Protein AF-A0A1Q6VP36-F1 (afdb_monomer_lite)

Radius of gyration: 12.02 Å; chains: 1; bounding box: 29×21×32 Å

Sequence (81 aa):
MVAMEAAVKALAQIRDEATIPVLVAALQNTVTRAEAAAALGAFGPPAIPFLLDVLKKERDENILFHAKGTLAQLGWRPNRM

pLDDT: mean 85.67, std 14.51, range [44.5, 97.19]

Structure (mmCIF, N/CA/C/O backbone):
data_AF-A0A1Q6VP36-F1
#
_entry.id   AF-A0A1Q6VP36-F1
#
loop_
_atom_site.group_PDB
_atom_site.id
_atom_site.type_symbol
_atom_site.label_atom_id
_atom_site.label_alt_id
_atom_site.label_comp_id
_atom_site.label_asym_id
_atom_site.label_entity_id
_atom_site.label_seq_id
_atom_site.pdbx_PDB_ins_code
_atom_site.Cartn_x
_atom_site.Cartn_y
_atom_site.Cartn_z
_atom_site.occupancy
_atom_site.B_iso_or_equiv
_atom_site.auth_seq_id
_atom_site.auth_comp_id
_atom_site.auth_asym_id
_atom_site.auth_atom_id
_atom_site.pdbx_PDB_model_num
ATOM 1 N N . MET A 1 1 ? 12.790 0.852 -19.465 1.00 46.25 1 MET A N 1
ATOM 2 C CA . MET A 1 1 ? 11.894 0.825 -18.291 1.00 46.25 1 MET A CA 1
ATOM 3 C C . MET A 1 1 ? 10.543 1.368 -18.753 1.00 46.25 1 MET A C 1
ATOM 5 O O . MET A 1 1 ? 10.372 2.569 -18.774 1.00 46.25 1 MET A O 1
ATOM 9 N N . VAL A 1 2 ? 9.670 0.518 -19.311 1.00 51.12 2 VAL A N 1
ATOM 10 C CA . VAL A 1 2 ? 8.391 0.961 -19.936 1.00 51.12 2 VAL A CA 1
ATOM 11 C C . VAL A 1 2 ? 7.234 -0.013 -19.660 1.00 51.12 2 VAL A C 1
ATOM 13 O O . VAL A 1 2 ? 6.072 0.369 -19.688 1.00 51.12 2 VAL A O 1
ATOM 16 N N . ALA A 1 3 ? 7.541 -1.277 -19.344 1.00 57.25 3 ALA A N 1
ATOM 17 C CA . ALA A 1 3 ? 6.532 -2.321 -19.174 1.00 57.25 3 ALA A CA 1
ATOM 18 C C . ALA A 1 3 ? 5.705 -2.181 -17.881 1.00 57.25 3 ALA A C 1
ATOM 20 O O . ALA A 1 3 ? 4.497 -2.396 -17.909 1.00 57.25 3 ALA A O 1
ATOM 21 N N . MET A 1 4 ? 6.330 -1.791 -16.763 1.00 57.34 4 MET A N 1
ATOM 22 C CA . MET A 1 4 ? 5.646 -1.728 -15.462 1.00 57.34 4 MET A CA 1
ATOM 23 C C . MET A 1 4 ? 4.662 -0.556 -15.386 1.00 57.34 4 MET A C 1
ATOM 25 O O . MET A 1 4 ? 3.544 -0.716 -14.908 1.00 57.34 4 MET A O 1
ATOM 29 N N . GLU A 1 5 ? 5.043 0.600 -15.934 1.00 58.62 5 GLU A N 1
ATOM 30 C CA . GLU A 1 5 ? 4.183 1.785 -16.002 1.00 58.62 5 GLU A CA 1
ATOM 31 C C . GLU A 1 5 ? 2.940 1.529 -16.869 1.00 58.62 5 GLU A C 1
ATOM 33 O O . GLU A 1 5 ? 1.826 1.888 -16.490 1.00 58.62 5 GLU A O 1
ATOM 38 N N . ALA A 1 6 ? 3.115 0.851 -18.009 1.00 62.53 6 ALA A N 1
ATOM 39 C CA . ALA A 1 6 ? 2.008 0.461 -18.876 1.00 62.53 6 ALA A CA 1
ATOM 40 C C . ALA A 1 6 ? 1.080 -0.562 -18.201 1.00 62.53 6 ALA A C 1
ATOM 42 O O . ALA A 1 6 ? -0.137 -0.414 -18.278 1.00 62.53 6 ALA A O 1
ATOM 43 N N . ALA A 1 7 ? 1.635 -1.555 -17.497 1.00 64.38 7 ALA A N 1
ATOM 44 C CA . ALA A 1 7 ? 0.850 -2.545 -16.759 1.00 64.38 7 ALA A CA 1
ATOM 45 C C . ALA A 1 7 ? 0.034 -1.896 -15.632 1.00 64.38 7 ALA A C 1
ATOM 47 O O . ALA A 1 7 ? -1.159 -2.149 -15.502 1.00 64.38 7 ALA A O 1
ATOM 48 N N . VAL A 1 8 ? 0.647 -0.992 -14.870 1.00 62.62 8 VAL A N 1
ATOM 49 C CA . VAL A 1 8 ? -0.022 -0.232 -13.810 1.00 62.62 8 VAL A CA 1
ATOM 50 C C . VAL A 1 8 ? -1.147 0.650 -14.367 1.00 62.62 8 VAL A C 1
ATOM 52 O O . VAL A 1 8 ? -2.254 0.647 -13.825 1.00 62.62 8 VAL A O 1
ATOM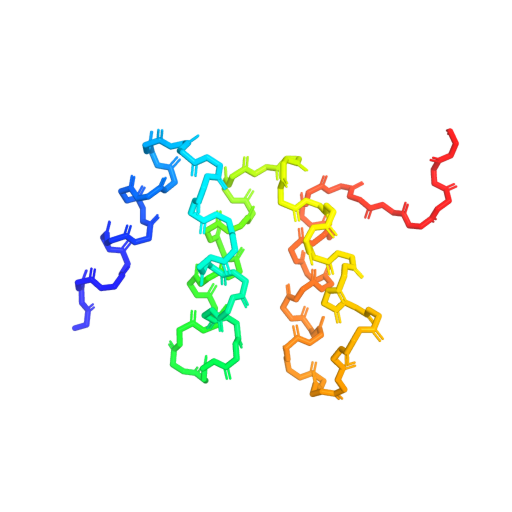 55 N N . LYS A 1 9 ? -0.909 1.356 -15.481 1.00 64.31 9 LYS A N 1
ATOM 56 C CA . LYS A 1 9 ? -1.940 2.164 -16.156 1.00 64.31 9 LYS A CA 1
ATOM 57 C C . LYS A 1 9 ? -3.082 1.305 -16.697 1.00 64.31 9 LYS A C 1
ATOM 59 O O . LYS A 1 9 ? -4.240 1.682 -16.540 1.00 64.31 9 LYS A O 1
ATOM 64 N N . ALA A 1 10 ? -2.773 0.153 -17.288 1.00 67.69 10 ALA A N 1
ATOM 65 C CA . ALA A 1 10 ? -3.777 -0.780 -17.785 1.00 67.69 10 ALA A CA 1
ATOM 66 C C . ALA A 1 10 ? -4.641 -1.338 -16.643 1.00 67.69 10 ALA A C 1
ATOM 68 O O . ALA A 1 10 ? -5.861 -1.3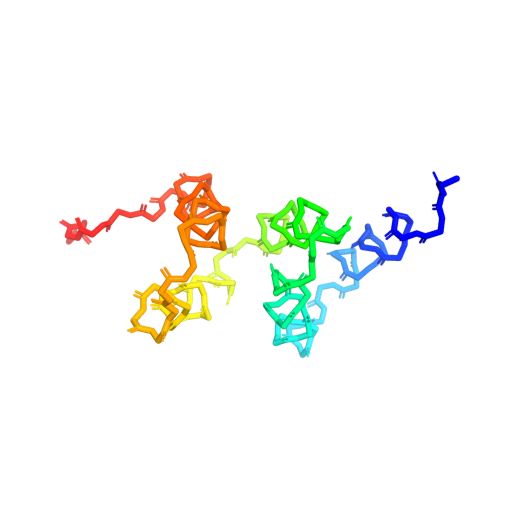42 -16.758 1.00 67.69 10 ALA A O 1
ATOM 69 N N . LEU A 1 11 ? -4.042 -1.722 -15.511 1.00 64.44 11 LEU A N 1
ATOM 70 C CA . LEU A 1 11 ? -4.786 -2.201 -14.338 1.00 64.44 11 LEU A CA 1
ATOM 71 C C . LEU A 1 11 ? -5.719 -1.117 -13.777 1.00 64.44 11 LEU A C 1
ATOM 73 O O . LEU A 1 11 ? -6.889 -1.394 -13.518 1.00 64.44 11 LEU A O 1
ATOM 77 N N . ALA A 1 12 ? -5.249 0.132 -13.683 1.00 61.22 12 ALA A N 1
ATOM 78 C CA . ALA A 1 12 ? -6.085 1.263 -13.274 1.00 61.22 12 ALA A CA 1
ATOM 79 C C . ALA A 1 12 ? -7.247 1.537 -14.251 1.00 61.22 12 ALA A C 1
ATOM 81 O O . ALA A 1 12 ? -8.327 1.937 -13.824 1.00 61.22 12 ALA A O 1
ATOM 82 N N . GLN A 1 13 ? -7.056 1.298 -15.553 1.00 65.44 13 GLN A N 1
ATOM 83 C CA . GLN A 1 13 ? -8.108 1.436 -16.569 1.00 65.44 13 GLN A CA 1
ATOM 84 C C . GLN A 1 13 ? -9.126 0.293 -16.543 1.00 65.44 13 GLN A C 1
ATOM 86 O O . GLN A 1 13 ? -10.305 0.534 -16.793 1.00 65.44 13 GLN A O 1
ATOM 91 N N . ILE A 1 14 ? -8.692 -0.927 -16.215 1.00 68.19 14 ILE A N 1
ATOM 92 C CA . ILE A 1 14 ? -9.578 -2.090 -16.069 1.00 68.19 14 ILE A CA 1
ATOM 93 C C . ILE A 1 14 ? -10.511 -1.907 -14.857 1.00 68.19 14 ILE A C 1
ATOM 95 O O . ILE A 1 14 ? -11.623 -2.428 -14.865 1.00 68.19 14 ILE A O 1
ATOM 99 N N . ARG A 1 15 ? -10.091 -1.125 -13.845 1.00 65.62 15 ARG A N 1
ATOM 100 C CA . ARG A 1 15 ? -10.835 -0.848 -12.596 1.00 65.62 15 ARG A CA 1
ATOM 101 C C . ARG A 1 15 ? -11.325 -2.111 -11.881 1.00 65.62 15 ARG A C 1
ATOM 103 O O . ARG A 1 15 ? -12.299 -2.062 -11.136 1.00 65.62 15 ARG A O 1
ATOM 110 N N . ASP A 1 16 ? -10.636 -3.228 -12.080 1.00 80.56 16 ASP A N 1
ATOM 111 C CA . ASP A 1 16 ? -10.907 -4.447 -11.335 1.00 80.56 16 ASP A CA 1
ATOM 112 C C . ASP A 1 16 ? -10.350 -4.286 -9.919 1.00 80.56 16 ASP A C 1
ATOM 114 O O . ASP A 1 16 ? -9.134 -4.259 -9.701 1.00 80.56 16 ASP A O 1
ATOM 118 N N . GLU A 1 17 ? -11.248 -4.146 -8.947 1.00 78.88 17 GLU A N 1
ATOM 119 C CA . GLU A 1 17 ? -10.901 -4.008 -7.533 1.00 78.88 17 GLU A CA 1
ATOM 120 C C . GLU A 1 17 ? -10.105 -5.214 -7.006 1.00 78.88 17 GLU A C 1
ATOM 122 O O . GLU A 1 17 ? -9.341 -5.066 -6.050 1.00 78.88 17 GLU A O 1
ATOM 127 N N . ALA A 1 18 ? -10.172 -6.379 -7.668 1.00 83.75 18 ALA A N 1
ATOM 128 C CA . ALA A 1 18 ? -9.349 -7.542 -7.337 1.00 83.75 18 ALA A CA 1
ATOM 129 C C . ALA A 1 18 ? -7.840 -7.291 -7.522 1.00 83.75 18 ALA A C 1
ATOM 131 O O . ALA A 1 18 ? -7.014 -8.042 -7.001 1.00 83.75 18 ALA A O 1
ATOM 132 N N . THR A 1 19 ? -7.455 -6.220 -8.222 1.00 86.38 19 THR A N 1
ATOM 133 C CA . THR A 1 19 ? -6.051 -5.829 -8.413 1.00 86.38 19 THR A CA 1
ATOM 134 C C . THR A 1 19 ? -5.500 -4.995 -7.252 1.00 86.38 19 THR A C 1
ATOM 136 O O . THR A 1 19 ? -4.282 -4.917 -7.078 1.00 86.38 19 THR A O 1
ATOM 139 N N . ILE A 1 20 ? -6.362 -4.422 -6.404 1.00 91.81 20 ILE A N 1
ATOM 140 C CA . ILE A 1 20 ? -5.954 -3.572 -5.276 1.00 91.81 20 ILE A CA 1
ATOM 141 C C . ILE A 1 20 ? -5.031 -4.323 -4.296 1.00 91.81 20 ILE A C 1
ATOM 143 O O . ILE A 1 20 ? -3.975 -3.779 -3.967 1.00 91.81 20 ILE A O 1
ATOM 147 N N . PRO A 1 21 ? -5.314 -5.576 -3.875 1.00 92.62 21 PRO A N 1
ATOM 148 C CA . PRO A 1 21 ? -4.393 -6.344 -3.033 1.00 92.62 21 PRO A CA 1
ATOM 149 C C . PRO A 1 21 ? -3.012 -6.557 -3.670 1.00 92.62 21 PRO A C 1
ATOM 151 O O . PRO A 1 21 ? -1.998 -6.507 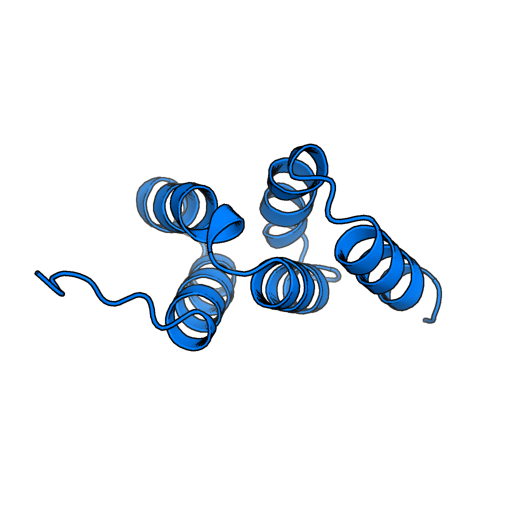-2.974 1.00 92.62 21 PRO A O 1
ATOM 154 N N . VAL A 1 22 ? -2.959 -6.758 -4.992 1.00 92.25 22 VAL A N 1
ATOM 155 C CA . VAL A 1 22 ? -1.703 -6.953 -5.735 1.00 92.25 22 VAL A CA 1
ATOM 156 C C . VAL A 1 22 ? -0.870 -5.673 -5.720 1.00 92.25 22 VAL A C 1
ATOM 158 O O . VAL A 1 22 ? 0.329 -5.711 -5.447 1.00 92.25 22 VAL A O 1
ATOM 161 N N . LEU A 1 23 ? -1.509 -4.526 -5.952 1.00 91.75 23 LEU A N 1
ATOM 162 C CA . LEU A 1 23 ? -0.859 -3.218 -5.888 1.00 91.75 23 LEU A CA 1
ATOM 163 C C . LEU A 1 23 ? -0.389 -2.886 -4.467 1.00 91.75 23 LEU A C 1
ATOM 165 O O . LEU A 1 23 ? 0.709 -2.365 -4.292 1.00 91.75 23 LEU A O 1
ATOM 169 N N . VAL A 1 24 ? -1.162 -3.246 -3.440 1.00 95.00 24 VAL A N 1
ATOM 170 C CA . VAL A 1 24 ? -0.724 -3.098 -2.045 1.00 95.00 24 VAL A CA 1
ATOM 171 C C . VAL A 1 24 ? 0.499 -3.960 -1.741 1.00 95.00 24 VAL A C 1
ATOM 173 O O . VAL A 1 24 ? 1.442 -3.470 -1.123 1.00 95.00 24 VAL A O 1
ATOM 176 N N . ALA A 1 25 ? 0.545 -5.205 -2.219 1.00 93.69 25 ALA A N 1
ATOM 177 C CA . ALA A 1 25 ? 1.738 -6.039 -2.085 1.00 93.69 25 ALA A CA 1
ATOM 178 C C . ALA A 1 25 ? 2.950 -5.434 -2.819 1.00 93.69 25 ALA A C 1
ATOM 180 O O . ALA A 1 25 ? 4.071 -5.487 -2.315 1.00 93.69 25 ALA A O 1
ATOM 181 N N . ALA A 1 26 ? 2.737 -4.791 -3.970 1.00 93.75 26 ALA A N 1
ATOM 182 C CA . ALA A 1 26 ? 3.797 -4.144 -4.743 1.00 93.75 26 ALA A CA 1
ATOM 183 C C . ALA A 1 26 ? 4.426 -2.916 -4.052 1.00 93.75 26 ALA A C 1
ATOM 185 O O . ALA A 1 26 ? 5.530 -2.520 -4.430 1.00 93.75 26 ALA A O 1
ATOM 186 N N . LEU A 1 27 ? 3.799 -2.353 -3.009 1.00 94.81 27 LEU A N 1
ATOM 187 C CA . LEU A 1 27 ? 4.416 -1.314 -2.168 1.00 94.81 27 LEU A CA 1
ATOM 188 C C . LEU A 1 27 ? 5.660 -1.823 -1.417 1.00 94.81 27 LEU A C 1
ATOM 190 O O . LEU A 1 27 ? 6.550 -1.038 -1.089 1.00 94.81 27 LEU A O 1
ATOM 194 N N . GLN A 1 28 ? 5.746 -3.134 -1.174 1.00 93.44 28 GLN A N 1
ATOM 195 C CA . GLN A 1 28 ? 6.868 -3.757 -0.468 1.00 93.44 28 GLN A CA 1
ATOM 196 C C . GLN A 1 28 ? 8.167 -3.688 -1.278 1.00 93.44 28 GLN A C 1
ATOM 198 O O . GLN A 1 28 ? 9.256 -3.528 -0.726 1.00 93.44 28 GLN A O 1
ATOM 203 N N . ASN A 1 29 ? 8.071 -3.738 -2.605 1.00 92.81 29 ASN A N 1
ATOM 204 C CA . ASN A 1 29 ? 9.234 -3.751 -3.477 1.00 92.81 29 ASN A CA 1
ATOM 205 C C . ASN A 1 29 ? 9.732 -2.320 -3.756 1.00 92.81 29 ASN A C 1
ATOM 207 O O . ASN A 1 29 ? 8.977 -1.432 -4.148 1.00 92.81 29 ASN A O 1
ATOM 211 N N . THR A 1 30 ? 11.029 -2.093 -3.542 1.00 91.12 30 THR A N 1
ATOM 212 C CA . THR A 1 30 ? 11.684 -0.783 -3.689 1.00 91.12 30 THR A CA 1
ATOM 213 C C . THR A 1 30 ? 11.596 -0.209 -5.097 1.00 91.12 30 THR A C 1
ATOM 215 O O . THR A 1 30 ? 11.517 1.006 -5.241 1.00 91.12 30 THR A O 1
ATOM 218 N N . VAL A 1 31 ? 11.574 -1.065 -6.119 1.00 89.62 31 VAL A N 1
ATOM 219 C CA . VAL A 1 31 ? 11.530 -0.664 -7.530 1.00 89.62 31 VAL A CA 1
ATOM 220 C C . VAL A 1 31 ? 10.118 -0.282 -7.965 1.00 89.62 31 VAL A C 1
ATOM 222 O O . VAL A 1 31 ? 9.979 0.534 -8.861 1.00 89.62 31 VAL A O 1
ATOM 225 N N . THR A 1 32 ? 9.080 -0.865 -7.358 1.00 87.81 32 THR A N 1
ATOM 226 C CA . THR A 1 32 ? 7.694 -0.758 -7.855 1.00 87.81 32 THR A CA 1
ATOM 227 C C . THR A 1 32 ? 6.772 0.049 -6.952 1.00 87.81 32 THR A C 1
ATOM 229 O O . THR A 1 32 ? 5.608 0.260 -7.290 1.00 87.81 32 THR A O 1
ATOM 232 N N . ARG A 1 33 ? 7.238 0.458 -5.767 1.00 93.38 33 ARG A N 1
ATOM 233 C CA . ARG A 1 33 ? 6.386 1.102 -4.758 1.00 93.38 33 ARG A CA 1
ATOM 234 C C . ARG A 1 33 ? 5.814 2.443 -5.198 1.00 93.38 33 ARG A C 1
ATOM 236 O O . ARG A 1 33 ? 4.685 2.758 -4.833 1.00 93.38 33 ARG A O 1
ATOM 243 N N . ALA A 1 34 ? 6.568 3.223 -5.971 1.00 91.94 34 ALA A N 1
ATOM 244 C CA . ALA A 1 34 ? 6.116 4.530 -6.432 1.00 91.94 34 ALA A CA 1
ATOM 245 C C . ALA A 1 34 ? 4.977 4.374 -7.447 1.00 91.94 34 ALA A C 1
ATOM 247 O O . ALA A 1 34 ? 3.940 5.027 -7.332 1.00 91.94 34 ALA A O 1
ATOM 248 N N . GLU A 1 35 ? 5.133 3.447 -8.389 1.00 90.69 35 GLU A N 1
ATOM 249 C CA . GLU A 1 35 ? 4.128 3.108 -9.389 1.00 90.69 35 GLU A CA 1
ATOM 250 C C . GLU A 1 35 ? 2.901 2.473 -8.738 1.00 90.69 35 GLU A C 1
ATOM 252 O O . GLU A 1 35 ? 1.778 2.839 -9.069 1.00 90.69 35 GLU A O 1
ATOM 257 N N . ALA A 1 36 ? 3.096 1.574 -7.772 1.00 92.62 36 ALA A N 1
ATOM 258 C CA . ALA A 1 36 ? 2.009 0.966 -7.015 1.00 92.62 36 ALA A CA 1
ATOM 259 C C . ALA A 1 36 ? 1.183 2.014 -6.252 1.00 92.62 36 ALA A C 1
ATOM 261 O O . ALA A 1 36 ? -0.045 1.993 -6.309 1.00 92.62 36 ALA A O 1
ATOM 262 N N . ALA A 1 37 ? 1.839 2.974 -5.595 1.00 95.25 37 ALA A N 1
ATOM 263 C CA . ALA A 1 37 ? 1.171 4.082 -4.918 1.00 95.25 37 ALA A CA 1
ATOM 264 C C . ALA A 1 37 ? 0.367 4.954 -5.897 1.00 95.25 37 ALA A C 1
ATOM 266 O O . ALA A 1 37 ? -0.804 5.246 -5.654 1.00 95.25 37 ALA A O 1
ATOM 267 N N . ALA A 1 38 ? 0.957 5.307 -7.044 1.00 92.06 38 ALA A N 1
ATOM 268 C CA . ALA A 1 38 ? 0.269 6.063 -8.089 1.00 92.06 38 ALA A CA 1
ATOM 269 C C . ALA A 1 38 ? -0.950 5.305 -8.648 1.00 92.06 38 ALA A C 1
ATOM 271 O O . ALA A 1 38 ? -2.008 5.903 -8.854 1.00 92.06 38 ALA A O 1
ATOM 272 N N . ALA A 1 39 ? -0.826 3.987 -8.836 1.00 90.81 39 ALA A N 1
ATOM 273 C CA . ALA A 1 39 ? -1.916 3.109 -9.255 1.00 90.81 39 ALA A CA 1
ATOM 274 C C . ALA A 1 39 ? -3.077 3.145 -8.259 1.00 90.81 39 ALA A C 1
ATOM 276 O O . ALA A 1 39 ? -4.217 3.396 -8.638 1.00 90.81 39 ALA A O 1
ATOM 277 N N . LEU A 1 40 ? -2.776 2.937 -6.974 1.00 93.94 40 LEU A N 1
ATOM 278 C CA . LEU A 1 40 ? -3.755 2.954 -5.888 1.00 93.94 40 LEU A CA 1
ATOM 279 C C . LEU A 1 40 ? -4.453 4.319 -5.790 1.00 93.94 40 LEU A C 1
ATOM 281 O O . LEU A 1 40 ? -5.665 4.378 -5.591 1.00 93.94 40 LEU A O 1
ATOM 285 N N . GLY A 1 41 ? -3.718 5.413 -6.010 1.00 93.69 41 GLY A N 1
ATOM 286 C CA . GLY A 1 41 ? -4.284 6.758 -6.115 1.00 93.69 41 GLY A CA 1
ATOM 287 C C . GLY A 1 41 ? -5.242 6.916 -7.301 1.00 93.69 41 GLY A C 1
ATOM 288 O O . GLY A 1 41 ? -6.300 7.526 -7.157 1.00 93.69 41 GLY A O 1
ATOM 289 N N . ALA A 1 42 ? -4.913 6.331 -8.457 1.00 90.56 42 ALA A N 1
ATOM 290 C CA . ALA A 1 42 ? -5.774 6.338 -9.642 1.00 90.56 42 ALA A CA 1
ATOM 291 C C . ALA A 1 42 ? -7.029 5.456 -9.482 1.00 90.56 42 ALA A C 1
ATOM 293 O O . ALA A 1 42 ? -8.080 5.792 -10.026 1.00 90.56 42 ALA A O 1
ATOM 294 N N . PHE A 1 43 ? -6.945 4.365 -8.710 1.00 88.31 43 PHE A N 1
ATOM 295 C CA . PHE A 1 43 ? -8.101 3.532 -8.355 1.00 88.31 43 PHE A CA 1
ATOM 296 C C . PHE A 1 43 ? -9.148 4.296 -7.540 1.00 88.31 43 PHE A C 1
ATOM 298 O O . PHE A 1 43 ? -10.351 4.081 -7.714 1.00 88.31 43 PHE A O 1
ATOM 305 N N . GLY A 1 44 ? -8.709 5.221 -6.684 1.00 89.69 44 GLY A N 1
ATOM 306 C CA . GLY A 1 44 ? -9.611 6.084 -5.935 1.00 89.69 44 GLY A CA 1
ATOM 307 C C . GLY A 1 44 ? -10.055 5.491 -4.587 1.00 89.69 44 GLY A C 1
ATOM 308 O O . GLY A 1 44 ? -9.334 4.692 -3.983 1.00 89.69 44 GLY A O 1
ATOM 309 N N . PRO A 1 45 ? -11.254 5.862 -4.093 1.00 93.06 45 PRO A N 1
ATOM 310 C CA . PRO A 1 45 ? -11.762 5.451 -2.780 1.00 93.06 45 PRO A CA 1
ATOM 311 C C . PRO A 1 45 ? -11.703 3.947 -2.444 1.00 93.06 45 PRO A C 1
ATOM 313 O O . PRO A 1 45 ? -11.429 3.643 -1.280 1.00 93.06 45 PRO A O 1
ATOM 316 N N . PRO A 1 46 ? -11.881 2.998 -3.390 1.00 92.94 46 PRO A N 1
ATOM 317 C CA . PRO A 1 46 ? -11.761 1.565 -3.096 1.00 92.94 46 PRO A CA 1
ATOM 318 C C . PRO A 1 46 ? -10.399 1.140 -2.523 1.00 92.94 46 PRO A C 1
ATOM 320 O O . PRO A 1 46 ? -10.316 0.149 -1.802 1.00 92.94 46 PRO A O 1
ATOM 323 N N . ALA A 1 47 ? -9.325 1.898 -2.778 1.00 95.12 47 ALA A N 1
ATOM 324 C CA . ALA A 1 47 ? -7.999 1.607 -2.231 1.00 95.12 47 ALA A CA 1
ATOM 325 C C . ALA A 1 47 ? -7.854 1.966 -0.737 1.00 95.12 47 ALA A C 1
ATOM 327 O O . ALA A 1 47 ? -6.932 1.487 -0.073 1.00 95.12 47 ALA A O 1
ATOM 328 N N . ILE A 1 48 ? -8.750 2.794 -0.182 1.00 96.06 48 ILE A N 1
ATOM 329 C CA . ILE A 1 48 ? -8.618 3.346 1.176 1.00 96.06 48 ILE A CA 1
ATOM 330 C C . ILE A 1 48 ? -8.552 2.250 2.254 1.00 96.06 48 ILE A C 1
ATOM 332 O O . ILE A 1 48 ? -7.602 2.286 3.039 1.00 96.06 48 ILE A O 1
ATOM 336 N N . PRO A 1 49 ? -9.471 1.262 2.326 1.00 95.81 49 PRO A N 1
ATOM 337 C CA . PRO A 1 49 ? -9.431 0.248 3.384 1.00 95.81 49 PRO A CA 1
ATOM 338 C C . PRO A 1 49 ? -8.111 -0.530 3.404 1.00 95.81 49 PRO A C 1
ATOM 340 O O . PRO A 1 49 ? -7.560 -0.790 4.472 1.00 95.81 49 PRO A O 1
ATOM 343 N N . PHE A 1 50 ? -7.562 -0.830 2.225 1.00 96.50 50 PHE A N 1
ATOM 344 C CA . PHE A 1 50 ? -6.305 -1.559 2.091 1.00 96.50 50 PHE A CA 1
ATOM 345 C C . PHE A 1 50 ? -5.103 -0.719 2.527 1.00 96.50 50 PHE A C 1
ATOM 347 O O . PHE A 1 50 ? -4.242 -1.204 3.258 1.00 96.50 50 PHE A O 1
ATOM 354 N N . LEU A 1 51 ? -5.064 0.559 2.144 1.00 96.81 51 LEU A N 1
ATOM 355 C CA . LEU A 1 51 ? -4.018 1.486 2.579 1.00 96.81 51 LEU A CA 1
ATOM 356 C C . LEU A 1 51 ? -4.049 1.710 4.099 1.00 96.81 51 LEU A C 1
ATOM 358 O O . LEU A 1 51 ? -2.995 1.792 4.727 1.00 96.81 51 LEU A O 1
ATOM 362 N N . LEU A 1 52 ? -5.232 1.752 4.720 1.00 96.88 52 LEU A N 1
ATOM 363 C CA . LEU A 1 52 ? -5.353 1.826 6.182 1.00 96.88 52 LEU A CA 1
ATOM 364 C C . LEU A 1 52 ? -4.841 0.568 6.877 1.00 96.88 52 LEU A C 1
ATOM 366 O O . LEU A 1 52 ? -4.247 0.652 7.951 1.00 96.88 52 LEU A O 1
ATOM 370 N N . ASP A 1 53 ? -5.045 -0.591 6.266 1.00 97.00 53 ASP A N 1
ATOM 371 C CA . ASP A 1 53 ? -4.495 -1.845 6.757 1.00 97.00 53 ASP A CA 1
ATOM 372 C C . ASP A 1 53 ? -2.964 -1.881 6.682 1.00 97.00 53 ASP A C 1
ATOM 374 O O . ASP A 1 53 ? -2.329 -2.358 7.628 1.00 97.00 53 ASP A O 1
ATOM 378 N N . VAL A 1 54 ? -2.366 -1.297 5.635 1.00 96.69 54 VAL A N 1
ATOM 379 C CA . VAL A 1 54 ? -0.909 -1.081 5.556 1.00 96.69 54 VAL A CA 1
ATOM 380 C C . VAL A 1 54 ? -0.435 -0.231 6.732 1.00 96.69 54 VAL A C 1
ATOM 382 O O . VAL A 1 54 ? 0.491 -0.636 7.427 1.00 96.69 54 VAL A O 1
ATOM 385 N N . LEU A 1 55 ? -1.106 0.888 7.035 1.00 96.00 55 LEU A N 1
ATOM 386 C CA . LEU A 1 55 ? -0.707 1.756 8.154 1.00 96.00 55 LEU A CA 1
ATOM 387 C C . LEU A 1 55 ? -0.730 1.052 9.521 1.00 96.00 55 LEU A C 1
ATOM 389 O O . LEU A 1 55 ? 0.019 1.436 10.417 1.00 96.00 55 LEU A O 1
ATOM 393 N N . LYS A 1 56 ? -1.583 0.037 9.705 1.00 96.00 56 LYS A N 1
ATOM 394 C CA . LYS A 1 56 ? -1.658 -0.732 10.959 1.00 96.00 56 LYS A CA 1
ATOM 395 C C . LYS A 1 56 ? -0.552 -1.786 11.058 1.00 96.00 56 LYS A C 1
ATOM 397 O O . LYS A 1 56 ? 0.022 -1.985 12.134 1.00 96.00 56 LYS A O 1
ATOM 402 N N . LYS A 1 57 ? -0.295 -2.495 9.955 1.00 96.06 57 LYS A N 1
ATOM 403 C CA . LYS A 1 57 ? 0.528 -3.716 9.930 1.00 96.06 57 LYS A CA 1
ATOM 404 C C . LYS A 1 57 ? 1.999 -3.440 9.626 1.00 96.06 57 LYS A C 1
ATOM 406 O O . LYS A 1 57 ? 2.854 -4.150 10.142 1.00 96.06 57 LYS A O 1
ATOM 411 N N . GLU A 1 58 ? 2.287 -2.416 8.833 1.00 95.75 58 GLU A N 1
ATOM 412 C CA . GLU A 1 58 ? 3.635 -2.127 8.350 1.00 95.75 58 GLU A CA 1
ATOM 413 C C . GLU A 1 58 ? 4.462 -1.308 9.354 1.00 95.75 58 GLU A C 1
ATOM 415 O O . GLU A 1 58 ? 3.918 -0.601 10.212 1.00 95.75 58 GLU A O 1
ATOM 420 N N . ARG A 1 59 ? 5.789 -1.426 9.264 1.00 95.88 59 ARG A N 1
ATOM 421 C CA . ARG A 1 59 ? 6.768 -0.665 10.054 1.00 95.88 59 ARG A CA 1
ATOM 422 C C . ARG A 1 59 ? 7.843 0.003 9.193 1.00 95.88 59 ARG A C 1
ATOM 424 O O . ARG A 1 59 ? 8.500 0.910 9.692 1.00 95.88 59 ARG A O 1
ATOM 431 N N . ASP A 1 60 ? 8.022 -0.397 7.932 1.00 96.44 60 ASP A N 1
ATOM 432 C CA . ASP A 1 60 ? 8.932 0.295 7.013 1.00 96.44 60 ASP A CA 1
ATOM 433 C C . ASP A 1 60 ? 8.404 1.702 6.686 1.00 96.44 60 ASP A C 1
ATOM 435 O O . ASP A 1 60 ? 7.352 1.881 6.062 1.00 96.44 60 ASP A O 1
ATOM 439 N N . GLU A 1 61 ? 9.164 2.720 7.090 1.00 96.00 61 GLU A N 1
ATOM 440 C CA . GLU A 1 61 ? 8.798 4.126 6.910 1.00 96.00 61 GLU A CA 1
ATOM 441 C C . GLU A 1 61 ? 8.645 4.537 5.443 1.00 96.00 61 GLU A C 1
ATOM 443 O O . GLU A 1 61 ? 7.830 5.405 5.138 1.00 96.00 61 GLU A O 1
ATOM 448 N N . ASN A 1 62 ? 9.355 3.904 4.506 1.00 94.88 62 ASN A N 1
ATOM 449 C CA . ASN A 1 62 ? 9.184 4.210 3.088 1.00 94.88 62 ASN A CA 1
ATOM 450 C C . ASN A 1 62 ? 7.832 3.709 2.578 1.00 94.88 62 ASN A C 1
ATOM 452 O O . ASN A 1 62 ? 7.154 4.399 1.817 1.00 94.88 62 ASN A O 1
ATOM 456 N N . ILE A 1 63 ? 7.421 2.513 3.000 1.00 96.06 63 ILE A N 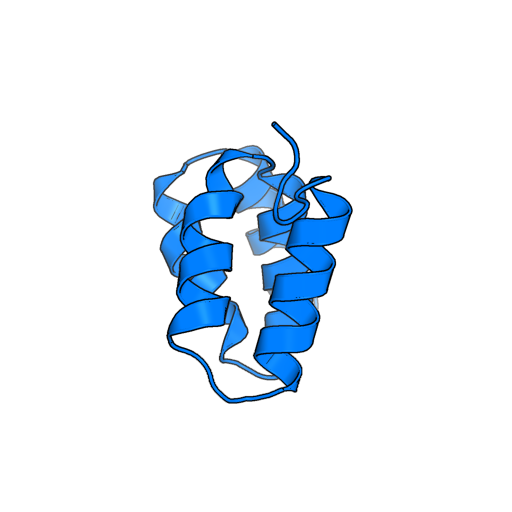1
ATOM 457 C CA . ILE A 1 63 ? 6.119 1.952 2.624 1.00 96.06 63 ILE A CA 1
ATOM 458 C C . ILE A 1 63 ? 5.007 2.808 3.230 1.00 96.06 63 ILE A C 1
ATOM 460 O O . ILE A 1 63 ? 4.065 3.201 2.535 1.00 96.06 63 ILE A O 1
ATOM 464 N N . LEU A 1 64 ? 5.156 3.176 4.505 1.00 97.19 64 LEU A N 1
ATOM 465 C CA . LEU A 1 64 ? 4.230 4.067 5.194 1.00 97.19 64 LEU A CA 1
ATOM 466 C C . LEU A 1 64 ? 4.175 5.456 4.545 1.00 97.19 64 LEU A C 1
ATOM 468 O O . LEU A 1 64 ? 3.088 6.022 4.444 1.00 97.19 64 LEU A O 1
ATOM 472 N N . PHE A 1 65 ? 5.300 6.002 4.080 1.00 96.94 65 PHE A N 1
ATOM 473 C CA . PHE A 1 65 ? 5.354 7.281 3.370 1.00 96.94 65 PHE A CA 1
ATOM 474 C C . PHE A 1 65 ? 4.474 7.261 2.116 1.00 96.94 65 PHE A C 1
ATOM 476 O O . PHE A 1 65 ? 3.604 8.121 1.958 1.00 96.94 65 PHE A O 1
ATOM 483 N N . HIS A 1 66 ? 4.624 6.241 1.267 1.00 96.69 66 HIS A N 1
ATOM 484 C CA . HIS A 1 66 ? 3.803 6.097 0.065 1.00 96.69 66 HIS A CA 1
ATOM 485 C C . HIS A 1 66 ? 2.326 5.843 0.389 1.00 96.69 66 HIS A C 1
ATOM 487 O O . HIS A 1 66 ? 1.449 6.445 -0.238 1.00 96.69 66 HIS A O 1
ATOM 493 N N . ALA A 1 67 ? 2.027 5.015 1.394 1.00 96.50 67 ALA A N 1
ATOM 494 C CA . ALA A 1 67 ? 0.652 4.739 1.805 1.00 96.50 67 ALA A CA 1
ATOM 495 C C . ALA A 1 67 ? -0.056 5.997 2.347 1.00 96.50 67 ALA A C 1
ATOM 497 O O . ALA A 1 67 ? -1.173 6.310 1.929 1.00 96.50 67 ALA A O 1
ATOM 498 N N . LYS A 1 68 ? 0.612 6.766 3.219 1.00 96.62 68 LYS A N 1
ATOM 499 C CA . LYS A 1 68 ? 0.116 8.051 3.746 1.00 96.62 68 LYS A CA 1
ATOM 500 C C . LYS A 1 68 ? -0.075 9.076 2.627 1.00 96.62 68 LYS A C 1
ATOM 502 O O . LYS A 1 68 ? -1.111 9.736 2.586 1.00 96.62 68 LYS A O 1
ATOM 507 N N . GLY A 1 69 ? 0.894 9.189 1.716 1.00 96.25 69 GLY A N 1
ATOM 508 C CA . GLY A 1 69 ? 0.817 10.090 0.565 1.00 96.25 69 GLY A CA 1
ATOM 509 C C . GLY A 1 69 ? -0.374 9.771 -0.340 1.00 96.25 69 GLY A C 1
ATOM 510 O O . GLY A 1 69 ? -1.139 10.665 -0.694 1.00 96.25 69 GLY A O 1
ATOM 511 N N . THR A 1 70 ? -0.593 8.486 -0.622 1.00 96.88 70 THR A N 1
ATOM 512 C CA . THR A 1 70 ? -1.734 8.021 -1.425 1.00 96.88 70 THR A CA 1
ATOM 513 C C . THR A 1 70 ? -3.060 8.322 -0.727 1.00 96.88 70 THR A C 1
ATOM 515 O O . THR A 1 70 ? -3.961 8.890 -1.334 1.00 96.88 70 THR A O 1
ATOM 518 N N . LEU A 1 71 ? -3.185 8.033 0.572 1.00 96.62 71 LEU A N 1
ATOM 519 C CA . LEU A 1 71 ? -4.384 8.375 1.346 1.00 96.62 71 LEU A CA 1
ATOM 520 C C . LEU A 1 71 ? -4.675 9.884 1.336 1.00 96.62 71 LEU A C 1
ATOM 522 O O . LEU A 1 71 ? -5.826 10.285 1.170 1.00 96.62 71 LEU A O 1
ATOM 526 N N . ALA A 1 72 ? -3.642 10.721 1.463 1.00 95.12 72 ALA A N 1
ATOM 527 C CA . ALA A 1 72 ? -3.784 12.171 1.386 1.00 95.12 72 ALA A CA 1
ATOM 528 C C . ALA A 1 72 ? -4.256 12.636 -0.003 1.00 95.12 72 ALA A C 1
ATOM 530 O O . ALA A 1 72 ? -5.144 13.486 -0.083 1.00 95.12 72 ALA A O 1
ATOM 531 N N . GLN A 1 73 ? -3.718 12.053 -1.081 1.00 94.81 73 GLN A N 1
ATOM 532 C CA . GLN A 1 73 ? -4.176 12.293 -2.456 1.00 94.81 73 GLN A CA 1
ATOM 533 C C . GLN A 1 73 ? -5.650 11.909 -2.637 1.00 94.81 73 GLN A C 1
ATOM 535 O O . GLN A 1 73 ? -6.401 12.635 -3.285 1.00 94.81 73 GLN A O 1
ATOM 540 N N . LEU A 1 74 ? -6.081 10.806 -2.022 1.00 93.94 74 LEU A N 1
ATOM 541 C CA . LEU A 1 74 ? -7.474 10.352 -2.021 1.00 93.94 74 LEU A CA 1
ATOM 542 C C . LEU A 1 74 ? -8.390 11.193 -1.113 1.00 93.94 74 LEU A C 1
ATOM 544 O O . LEU A 1 74 ? -9.576 10.898 -0.982 1.00 93.94 74 LEU A O 1
ATOM 548 N N . GLY A 1 75 ? -7.858 12.234 -0.465 1.00 93.00 75 GLY A N 1
ATOM 549 C CA . GLY A 1 75 ? -8.607 13.101 0.440 1.00 93.00 75 GLY A CA 1
ATOM 550 C C . GLY A 1 75 ? -8.978 12.441 1.768 1.00 93.00 75 GLY A C 1
ATOM 551 O O . GLY A 1 75 ? -9.763 13.014 2.529 1.00 93.00 75 GLY A O 1
ATOM 552 N N . TRP A 1 76 ? -8.419 11.266 2.073 1.00 94.50 76 TRP A N 1
ATOM 553 C CA . TRP A 1 76 ? -8.648 10.601 3.346 1.00 94.50 76 TRP A CA 1
ATOM 554 C C . TRP A 1 76 ? -7.974 11.384 4.471 1.00 94.50 76 TRP A C 1
ATOM 556 O O . TRP A 1 76 ? -6.798 11.751 4.394 1.00 94.50 76 TRP A O 1
ATOM 566 N N . ARG A 1 77 ? -8.725 11.631 5.546 1.00 83.31 77 ARG A N 1
ATOM 567 C CA . ARG A 1 77 ? -8.198 12.195 6.786 1.00 83.31 77 ARG A CA 1
ATOM 568 C C . ARG A 1 77 ? -8.695 11.372 7.967 1.00 83.31 77 ARG A C 1
ATOM 570 O O . ARG A 1 77 ? -9.885 11.048 7.997 1.00 83.31 77 ARG A O 1
ATOM 577 N N . PRO A 1 78 ? -7.834 11.078 8.954 1.00 70.25 78 PRO A N 1
ATOM 578 C CA . PRO A 1 78 ? -8.317 10.534 10.209 1.00 70.25 78 PRO A CA 1
ATOM 579 C C . PRO A 1 78 ? -9.248 11.583 10.836 1.0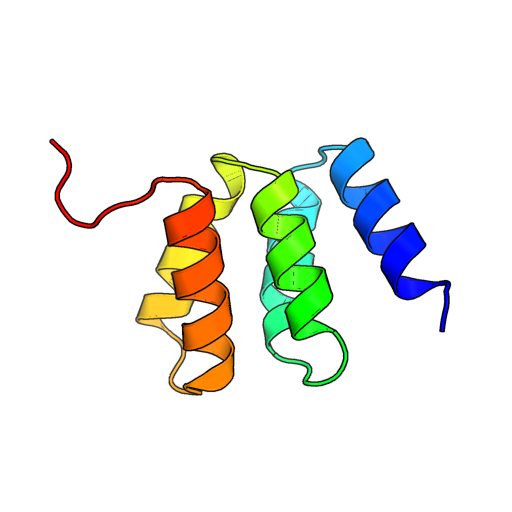0 70.25 78 PRO A C 1
ATOM 581 O O . PRO A 1 78 ? -8.851 12.735 11.000 1.00 70.25 78 PRO A O 1
ATOM 584 N N . ASN A 1 79 ? -10.485 11.188 11.148 1.00 66.25 79 ASN A N 1
ATOM 585 C CA . ASN A 1 79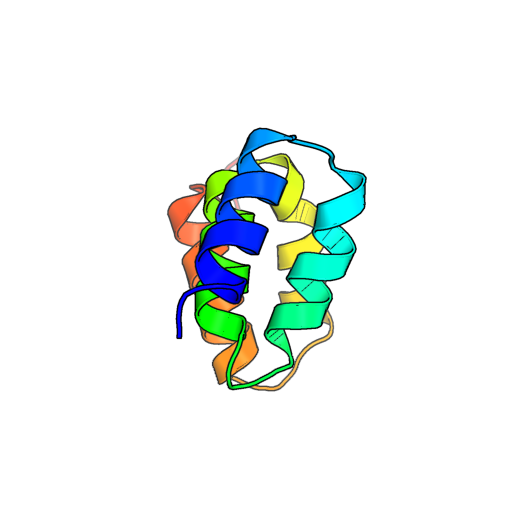 ? -11.499 11.994 11.847 1.00 66.25 79 ASN A CA 1
ATOM 586 C C . ASN A 1 79 ? -12.261 13.065 11.037 1.00 66.25 79 ASN A C 1
ATOM 588 O O . ASN A 1 79 ? -12.745 14.028 11.630 1.00 66.25 79 ASN A O 1
ATOM 592 N N . ARG A 1 80 ? -12.451 12.914 9.717 1.00 60.19 80 ARG A N 1
ATOM 593 C CA . ARG A 1 80 ? -13.612 13.570 9.078 1.00 60.19 80 ARG A CA 1
ATOM 594 C C . ARG A 1 80 ? -14.874 12.768 9.417 1.00 60.19 80 ARG A C 1
ATOM 596 O O . ARG A 1 80 ? -15.041 11.674 8.884 1.00 60.19 80 ARG A O 1
ATOM 603 N N . MET A 1 81 ? -15.688 13.295 10.333 1.00 44.50 81 MET A N 1
ATOM 604 C CA . MET A 1 81 ? -17.102 12.925 10.484 1.00 44.50 81 MET A CA 1
ATOM 605 C C . MET A 1 81 ? -17.933 13.630 9.414 1.00 44.50 81 MET A C 1
ATOM 607 O O . MET A 1 81 ? -17.529 14.751 9.020 1.00 44.50 81 MET A O 1
#

Foldseek 3Di:
DPVLLVVLVVCLVVLPLVCLVVLLVQCVDPVCNQSSLVSLLSSAPSNLVVLVVCVVPDDPVSSVVSSVVSCVSSVHDPDPD

Secondary structure (DSSP, 8-state):
--HHHHHHHHHHHHT-GGGHHHHHHHTTSTTTHHHHHHHHHHH-GGGHHHHHHHHHH---HHHHHHHHHHHHHTT--TT--